Protein AF-0000000066604609 (afdb_homodimer)

Solvent-accessible surface area (backbone atoms only — not comparable to full-atom values): 9312 Å² total; per-residue (Å²): 93,55,49,68,61,53,50,63,72,42,39,16,85,84,82,66,43,71,56,59,78,70,21,29,33,44,95,87,42,55,60,36,40,45,66,58,51,51,49,45,27,70,74,65,76,46,46,50,42,90,87,80,57,51,78,48,91,67,56,79,87,71,41,47,57,42,49,65,59,41,53,51,52,54,57,49,64,77,98,90,53,51,68,61,53,48,63,72,44,38,15,84,83,82,66,42,73,55,58,78,71,19,29,33,45,98,87,43,54,59,37,40,47,67,58,51,52,49,45,28,72,76,64,78,48,49,50,42,91,85,79,56,51,78,47,92,65,55,78,88,71,41,46,56,42,50,64,59,41,52,51,53,54,55,50,64,76,97

Structure (mmCIF, N/CA/C/O backbone):
data_AF-0000000066604609-model_v1
#
loop_
_entity.id
_entity.type
_entity.pdbx_description
1 polymer 'SH3 domain containing ring finger 1'
#
loop_
_atom_site.group_PDB
_atom_site.id
_atom_site.type_symbol
_atom_site.label_atom_id
_atom_site.label_alt_id
_atom_site.label_comp_id
_atom_site.label_asym_id
_atom_site.label_entity_id
_atom_site.label_seq_id
_atom_site.pdbx_PDB_ins_code
_atom_site.Cartn_x
_atom_site.Cartn_y
_atom_site.Cartn_z
_atom_site.occupancy
_atom_site.B_iso_or_equiv
_atom_site.auth_seq_id
_atom_site.auth_comp_id
_atom_site.auth_asym_id
_atom_site.auth_atom_id
_atom_site.pdbx_PDB_model_num
ATOM 1 N N . MET A 1 1 ? 2.051 -15.609 -13.914 1 67 1 MET A N 1
ATOM 2 C CA . MET A 1 1 ? 3.227 -15.055 -13.25 1 67 1 MET A CA 1
ATOM 3 C C . MET A 1 1 ? 3.852 -16.078 -12.305 1 67 1 MET A C 1
ATOM 5 O O . MET A 1 1 ? 3.148 -16.719 -11.516 1 67 1 MET A O 1
ATOM 9 N N . ASP A 1 2 ? 5.043 -16.406 -12.602 1 78.44 2 ASP A N 1
ATOM 10 C CA . ASP A 1 2 ? 5.613 -17.391 -11.68 1 78.44 2 ASP A CA 1
ATOM 11 C C . ASP A 1 2 ? 6.066 -16.719 -10.383 1 78.44 2 ASP A C 1
ATOM 13 O O . ASP A 1 2 ? 6.09 -15.5 -10.281 1 78.44 2 ASP A O 1
ATOM 17 N N . GLU A 1 3 ? 6.32 -17.5 -9.383 1 79.75 3 GLU A N 1
ATOM 18 C CA . GLU A 1 3 ? 6.648 -17.031 -8.031 1 79.75 3 GLU A CA 1
ATOM 19 C C . GLU A 1 3 ? 7.895 -16.156 -8.039 1 79.75 3 GLU A C 1
ATOM 21 O O . GLU A 1 3 ? 7.961 -15.156 -7.324 1 79.75 3 GLU A O 1
ATOM 26 N N . SER A 1 4 ? 8.867 -16.562 -8.82 1 83.19 4 SER A N 1
ATOM 27 C CA . SER A 1 4 ? 10.102 -15.789 -8.891 1 83.19 4 SER A CA 1
ATOM 28 C C . SER A 1 4 ? 9.836 -14.383 -9.422 1 83.19 4 SER A C 1
ATOM 30 O O . SER A 1 4 ? 10.391 -13.406 -8.914 1 83.19 4 SER A O 1
ATOM 32 N N . ALA A 1 5 ? 9.07 -14.289 -10.438 1 84.12 5 ALA A N 1
ATOM 33 C CA . ALA A 1 5 ? 8.727 -12.984 -11.008 1 84.12 5 ALA A CA 1
ATOM 34 C C . ALA A 1 5 ? 7.992 -12.117 -9.984 1 84.12 5 ALA A C 1
ATOM 36 O O . ALA A 1 5 ? 8.219 -10.906 -9.914 1 84.12 5 ALA A O 1
ATOM 37 N N . LEU A 1 6 ? 7.078 -12.719 -9.219 1 85.12 6 LEU A N 1
ATOM 38 C CA . LEU A 1 6 ? 6.359 -12.008 -8.172 1 85.12 6 LEU A CA 1
ATOM 39 C C . LEU A 1 6 ? 7.32 -11.477 -7.113 1 85.12 6 LEU A C 1
ATOM 41 O O . LEU A 1 6 ? 7.215 -10.32 -6.695 1 85.12 6 LEU A O 1
ATOM 45 N N . LEU A 1 7 ? 8.25 -12.281 -6.707 1 86.94 7 LEU A N 1
ATOM 46 C CA . LEU A 1 7 ? 9.211 -11.891 -5.688 1 86.94 7 LEU A CA 1
ATOM 47 C C . LEU A 1 7 ? 10.086 -10.742 -6.18 1 86.94 7 LEU A C 1
ATOM 49 O O . LEU A 1 7 ? 10.5 -9.891 -5.387 1 86.94 7 LEU A O 1
ATOM 53 N N . ASP A 1 8 ? 10.305 -10.703 -7.52 1 90.69 8 ASP A N 1
ATOM 54 C CA . ASP A 1 8 ? 11.086 -9.609 -8.086 1 90.69 8 ASP A CA 1
ATOM 55 C C . ASP A 1 8 ? 10.344 -8.281 -7.949 1 90.69 8 ASP A C 1
ATOM 57 O O . ASP A 1 8 ? 10.961 -7.227 -7.809 1 90.69 8 ASP A O 1
ATOM 61 N N . LEU A 1 9 ? 9.023 -8.359 -7.945 1 90.25 9 LEU A N 1
ATOM 62 C CA . LEU A 1 9 ? 8.203 -7.156 -7.82 1 90.25 9 LEU A CA 1
ATOM 63 C C . LEU A 1 9 ? 8.133 -6.699 -6.367 1 90.25 9 LEU A C 1
ATOM 65 O O . LEU A 1 9 ? 7.73 -5.566 -6.086 1 90.25 9 LEU A O 1
ATOM 69 N N . LEU A 1 10 ? 8.555 -7.57 -5.426 1 93.94 10 LEU A N 1
ATOM 70 C CA . LEU A 1 10 ? 8.484 -7.281 -3.996 1 93.94 10 LEU A CA 1
ATOM 71 C C . LEU A 1 10 ? 9.875 -7.062 -3.414 1 93.94 10 LEU A C 1
ATOM 73 O O . LEU A 1 10 ? 10.219 -7.637 -2.377 1 93.94 10 LEU A O 1
ATOM 77 N N . GLU A 1 11 ? 10.672 -6.301 -4.141 1 95.94 11 GLU A N 1
ATOM 78 C CA . GLU A 1 11 ? 12.008 -5.969 -3.674 1 95.94 11 GLU A CA 1
ATOM 79 C C . GLU A 1 11 ? 12.102 -4.508 -3.242 1 95.94 11 GLU A C 1
ATOM 81 O O . GLU A 1 11 ? 11.469 -3.637 -3.844 1 95.94 11 GLU A O 1
ATOM 86 N N . CYS A 1 12 ? 12.852 -4.262 -2.248 1 98.06 12 CYS A N 1
ATOM 87 C CA . CYS A 1 12 ? 13.164 -2.906 -1.812 1 98.06 12 CYS A CA 1
ATOM 88 C C . CYS A 1 12 ? 14.031 -2.189 -2.844 1 98.06 12 CYS A C 1
ATOM 90 O O . CYS A 1 12 ? 15.094 -2.688 -3.225 1 98.06 12 CYS A O 1
ATOM 92 N N . PRO A 1 13 ? 13.656 -0.978 -3.305 1 97 13 PRO A N 1
ATOM 93 C CA . PRO A 1 13 ? 14.445 -0.252 -4.309 1 97 13 PRO A CA 1
ATOM 94 C C . PRO A 1 13 ? 15.797 0.209 -3.773 1 97 13 PRO A C 1
ATOM 96 O O . PRO A 1 13 ? 16.688 0.567 -4.555 1 97 13 PRO A O 1
ATOM 99 N N . VAL A 1 14 ? 16.047 0.252 -2.537 1 97.88 14 VAL A N 1
ATOM 100 C CA . VAL A 1 14 ? 17.266 0.785 -1.942 1 97.88 14 VAL A CA 1
ATOM 101 C C . VAL A 1 14 ? 18.328 -0.31 -1.873 1 97.88 14 VAL A C 1
ATOM 103 O O . VAL A 1 14 ? 19.422 -0.146 -2.396 1 97.88 14 VAL A O 1
ATOM 106 N N . CYS A 1 15 ? 18.047 -1.425 -1.242 1 98.25 15 CYS A N 1
ATOM 107 C CA . CYS A 1 15 ? 19.047 -2.467 -1.025 1 98.25 15 CYS A CA 1
ATOM 108 C C . CYS A 1 15 ? 18.875 -3.6 -2.031 1 98.25 15 CYS A C 1
ATOM 110 O O . CYS A 1 15 ? 19.719 -4.5 -2.104 1 98.25 15 CYS A O 1
ATOM 112 N N . LEU A 1 16 ? 17.797 -3.709 -2.736 1 96.81 16 LEU A N 1
ATOM 113 C CA . LEU A 1 16 ? 17.453 -4.68 -3.775 1 96.81 16 LEU A CA 1
ATOM 114 C C . LEU A 1 16 ? 17.219 -6.062 -3.174 1 96.81 16 LEU A C 1
ATOM 116 O O . LEU A 1 16 ? 17.359 -7.074 -3.865 1 96.81 16 LEU A O 1
ATOM 120 N N . GLU A 1 17 ? 16.938 -6.066 -1.877 1 97.25 17 GLU A N 1
ATOM 121 C CA . GLU A 1 17 ? 16.562 -7.312 -1.21 1 97.25 17 GLU A CA 1
ATOM 122 C C . GLU A 1 17 ? 15.055 -7.453 -1.118 1 97.25 17 GLU A C 1
ATOM 124 O O . GLU A 1 17 ? 14.32 -6.465 -1.235 1 97.25 17 GLU A O 1
ATOM 129 N N . ARG A 1 18 ? 14.602 -8.711 -0.939 1 94.62 18 ARG A N 1
ATOM 130 C CA . ARG A 1 18 ? 13.172 -8.977 -0.799 1 94.62 18 ARG A CA 1
ATOM 131 C C . ARG A 1 18 ? 12.609 -8.289 0.44 1 94.62 18 ARG A C 1
ATOM 133 O O . ARG A 1 18 ? 13.188 -8.375 1.522 1 94.62 18 ARG A O 1
ATOM 140 N N . LEU A 1 19 ? 11.492 -7.609 0.194 1 97.25 19 LEU A N 1
ATOM 141 C CA . LEU A 1 19 ? 10.797 -6.996 1.322 1 97.25 19 LEU A CA 1
ATOM 142 C C . LEU A 1 19 ? 10.227 -8.062 2.25 1 97.25 19 LEU A C 1
ATOM 144 O O . LEU A 1 19 ? 9.859 -9.148 1.803 1 97.25 19 LEU A O 1
ATOM 148 N N . ASP A 1 20 ? 10.227 -7.727 3.52 1 96.25 20 ASP A N 1
ATOM 149 C CA . ASP A 1 20 ? 9.578 -8.617 4.48 1 96.25 20 ASP A CA 1
ATOM 150 C C . ASP A 1 20 ? 8.445 -7.898 5.219 1 96.25 20 ASP A C 1
ATOM 152 O O . ASP A 1 20 ? 8.078 -6.781 4.855 1 96.25 20 ASP A O 1
ATOM 156 N N . ALA A 1 21 ? 7.875 -8.523 6.281 1 95.81 21 ALA A N 1
ATOM 157 C CA . ALA A 1 21 ? 6.684 -8.023 6.961 1 95.81 21 ALA A CA 1
ATOM 158 C C . ALA A 1 21 ? 6.984 -6.746 7.73 1 95.81 21 ALA A C 1
ATOM 160 O O . ALA A 1 21 ? 6.07 -6.027 8.141 1 95.81 21 ALA A O 1
ATOM 161 N N . SER A 1 22 ? 8.227 -6.422 7.934 1 97.25 22 SER A N 1
ATOM 162 C CA . SER A 1 22 ? 8.578 -5.227 8.695 1 97.25 22 SER A CA 1
ATOM 163 C C . SER A 1 22 ? 8.68 -4.004 7.793 1 97.25 22 SER A C 1
ATOM 165 O O . SER A 1 22 ? 8.859 -2.881 8.273 1 97.25 22 SER A O 1
ATOM 167 N N . ALA A 1 23 ? 8.57 -4.191 6.48 1 98 23 ALA A N 1
ATOM 168 C CA . ALA A 1 23 ? 8.664 -3.082 5.535 1 98 23 ALA A CA 1
ATOM 169 C C . ALA A 1 23 ? 7.617 -2.012 5.848 1 98 23 ALA A C 1
ATOM 171 O O . ALA A 1 23 ? 6.566 -2.309 6.414 1 98 23 ALA A O 1
ATOM 172 N N . LYS A 1 24 ? 8.008 -0.755 5.531 1 98.44 24 LYS A N 1
ATOM 173 C CA . LYS A 1 24 ? 7.141 0.386 5.816 1 98.44 24 LYS A CA 1
ATOM 174 C C . LYS A 1 24 ? 6.727 1.094 4.527 1 98.44 24 LYS A C 1
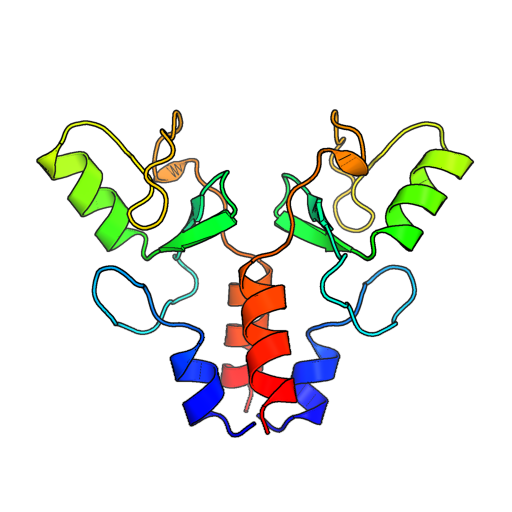ATOM 176 O O . LYS A 1 24 ? 7.488 1.134 3.561 1 98.44 24 LYS A O 1
ATOM 181 N N . VAL A 1 25 ? 5.508 1.614 4.551 1 98.19 25 VAL A N 1
ATOM 182 C CA . VAL A 1 25 ? 5.004 2.373 3.412 1 98.19 25 VAL A CA 1
ATOM 183 C C . VAL A 1 25 ? 5 3.863 3.742 1 98.19 25 VAL A C 1
ATOM 185 O O . VAL A 1 25 ? 4.609 4.262 4.84 1 98.19 25 VAL A O 1
ATOM 188 N N . LEU A 1 26 ? 5.461 4.625 2.781 1 97.94 26 LEU A N 1
ATOM 189 C CA . LEU A 1 26 ? 5.496 6.074 2.922 1 97.94 26 LEU A CA 1
ATOM 190 C C . LEU A 1 26 ? 4.18 6.695 2.459 1 97.94 26 LEU A C 1
ATOM 192 O O . LEU A 1 26 ? 3.371 6.031 1.809 1 97.94 26 LEU A O 1
ATOM 196 N N . PRO A 1 27 ? 3.945 7.969 2.838 1 95.56 27 PRO A N 1
ATOM 197 C CA . PRO A 1 27 ? 2.707 8.633 2.414 1 95.56 27 PRO A CA 1
ATOM 198 C C . PRO A 1 27 ? 2.551 8.672 0.896 1 95.56 27 PRO A C 1
ATOM 200 O O . PRO A 1 27 ? 1.428 8.672 0.387 1 95.56 27 PRO A O 1
ATOM 203 N N . CYS A 1 28 ? 3.623 8.656 0.205 1 96.56 28 CYS A N 1
ATOM 204 C CA . CYS A 1 28 ? 3.598 8.664 -1.253 1 96.56 28 CYS A CA 1
ATOM 205 C C . CYS A 1 28 ? 3.289 7.27 -1.797 1 96.56 28 CYS A C 1
ATOM 207 O O . CYS A 1 28 ? 3.201 7.082 -3.012 1 96.56 28 CYS A O 1
ATOM 209 N N . GLN A 1 29 ? 3.217 6.305 -0.964 1 97.56 29 GLN A N 1
ATOM 210 C CA . GLN A 1 29 ? 2.787 4.938 -1.229 1 97.56 29 GLN A CA 1
ATOM 211 C C . GLN A 1 29 ? 3.949 4.082 -1.731 1 97.56 29 GLN A C 1
ATOM 213 O O . GLN A 1 29 ? 3.773 2.898 -2.025 1 97.56 29 GLN A O 1
ATOM 218 N N . HIS A 1 30 ? 5.207 4.551 -1.681 1 97.5 30 HIS A N 1
ATOM 219 C CA . HIS A 1 30 ? 6.363 3.695 -1.925 1 97.5 30 HIS A CA 1
ATOM 220 C C . HIS A 1 30 ? 6.758 2.93 -0.667 1 97.5 30 HIS A C 1
ATOM 222 O O . HIS A 1 30 ? 6.723 3.479 0.436 1 97.5 30 HIS A O 1
ATOM 228 N N . THR A 1 31 ? 7.191 1.694 -0.888 1 97.88 31 THR A N 1
ATOM 229 C CA . THR A 1 31 ? 7.5 0.807 0.229 1 97.88 31 THR A CA 1
ATOM 230 C C . THR A 1 31 ? 8.984 0.453 0.243 1 97.88 31 THR A C 1
ATOM 232 O O . THR A 1 31 ? 9.57 0.161 -0.803 1 97.88 31 THR A O 1
ATOM 235 N N . PHE A 1 32 ? 9.555 0.471 1.46 1 98.38 32 PHE A N 1
ATOM 236 C CA . PHE A 1 32 ? 10.969 0.172 1.657 1 98.38 32 PHE A CA 1
ATOM 237 C C . PHE A 1 32 ? 11.18 -0.643 2.93 1 98.38 32 PHE A C 1
ATOM 239 O O . PHE A 1 32 ? 10.328 -0.643 3.818 1 98.38 32 PHE A O 1
ATOM 246 N N . CYS A 1 33 ? 12.32 -1.267 2.996 1 98.31 33 CYS A N 1
ATOM 247 C CA . CYS A 1 33 ? 12.719 -1.918 4.234 1 98.31 33 CYS A CA 1
ATOM 248 C C . CYS A 1 33 ? 12.812 -0.911 5.375 1 98.31 33 CYS A C 1
ATOM 250 O O . CYS A 1 33 ? 13.312 0.203 5.188 1 98.31 33 CYS A O 1
ATOM 252 N N . LYS A 1 34 ? 12.414 -1.452 6.473 1 98.25 34 LYS A N 1
ATOM 253 C CA . LYS A 1 34 ? 12.57 -0.608 7.652 1 98.25 34 LYS A CA 1
ATOM 254 C C . LYS A 1 34 ? 14.031 -0.242 7.871 1 98.25 34 LYS A C 1
ATOM 256 O O . LYS A 1 34 ? 14.359 0.917 8.148 1 98.25 34 LYS A O 1
ATOM 261 N N . ARG A 1 35 ? 14.898 -1.163 7.715 1 97.94 35 ARG A N 1
ATOM 262 C CA . ARG A 1 35 ? 16.328 -0.95 7.91 1 97.94 35 ARG A CA 1
ATOM 263 C C . ARG A 1 35 ? 16.859 0.116 6.957 1 97.94 35 ARG A C 1
ATOM 265 O O . ARG A 1 35 ? 17.641 0.98 7.359 1 97.94 35 ARG A O 1
ATOM 272 N N . CYS A 1 36 ? 16.469 0.054 5.742 1 98.44 36 CYS A N 1
ATOM 273 C CA . CYS A 1 36 ? 16.922 1.024 4.758 1 98.44 36 CYS A CA 1
ATOM 274 C C . CYS A 1 36 ? 16.469 2.432 5.125 1 98.44 36 CYS A C 1
ATOM 276 O O . CYS A 1 36 ? 17.25 3.385 5.035 1 98.44 36 CYS A O 1
ATOM 278 N N . LEU A 1 37 ? 15.227 2.537 5.539 1 98.44 37 LEU A N 1
ATOM 279 C CA . LEU A 1 37 ? 14.711 3.84 5.945 1 98.44 37 LEU A CA 1
ATOM 280 C C . LEU A 1 37 ? 15.477 4.383 7.145 1 98.44 37 LEU A C 1
ATOM 282 O O . LEU A 1 37 ? 15.82 5.566 7.184 1 98.44 37 LEU A O 1
ATOM 286 N N . LEU A 1 38 ? 15.68 3.523 8.078 1 98.12 38 LEU A N 1
ATOM 287 C CA . LEU A 1 38 ? 16.438 3.939 9.25 1 98.12 38 LEU A CA 1
ATOM 288 C C . LEU A 1 38 ? 17.844 4.391 8.859 1 98.12 38 LEU A C 1
ATOM 290 O O . LEU A 1 38 ? 18.359 5.359 9.414 1 98.12 38 LEU A O 1
ATOM 294 N N . GLY A 1 39 ? 18.422 3.668 7.938 1 97.69 39 GLY A N 1
ATOM 295 C CA . GLY A 1 39 ? 19.719 4.078 7.434 1 97.69 39 GLY A CA 1
ATOM 296 C C . GLY A 1 39 ? 19.703 5.465 6.812 1 97.69 39 GLY A C 1
ATOM 297 O O . GLY A 1 39 ? 20.625 6.262 7.051 1 97.69 39 GLY A O 1
ATOM 298 N N . ILE A 1 40 ? 18.75 5.734 6.047 1 97 40 ILE A N 1
ATOM 299 C CA . ILE A 1 40 ? 18.594 7.012 5.355 1 97 40 ILE A CA 1
ATOM 300 C C . ILE A 1 40 ? 18.453 8.141 6.379 1 97 40 ILE A C 1
ATOM 302 O O . ILE A 1 40 ? 19.109 9.172 6.277 1 97 40 ILE A O 1
ATOM 306 N N . VAL A 1 41 ? 17.594 7.941 7.316 1 96.81 41 VAL A N 1
ATOM 307 C CA . VAL A 1 41 ? 17.391 8.945 8.359 1 96.81 41 VAL A CA 1
ATOM 308 C C . VAL A 1 41 ? 18.688 9.156 9.133 1 96.81 41 VAL A C 1
ATOM 310 O O . VAL A 1 41 ? 19.031 10.297 9.469 1 96.81 41 VAL A O 1
ATOM 313 N N . GLY A 1 42 ? 19.328 8.102 9.445 1 96.38 42 GLY A N 1
ATOM 314 C CA . GLY A 1 42 ? 20.578 8.195 10.188 1 96.38 42 GLY A CA 1
ATOM 315 C C . GLY A 1 42 ? 21.641 8.992 9.461 1 96.38 42 GLY A C 1
ATOM 316 O O . GLY A 1 42 ? 22.438 9.695 10.094 1 96.38 42 GLY A O 1
ATOM 317 N N . SER A 1 43 ? 21.672 8.961 8.133 1 94.88 43 SER A N 1
ATOM 318 C CA . SER A 1 43 ? 22.703 9.609 7.332 1 94.88 43 SER A CA 1
ATOM 319 C C . SER A 1 43 ? 22.359 11.062 7.047 1 94.88 43 SER A C 1
ATOM 321 O O . SER A 1 43 ? 23.234 11.922 6.988 1 94.88 43 SER A O 1
ATOM 323 N N . ARG A 1 44 ? 21.078 11.484 6.934 1 92.94 44 ARG A N 1
ATOM 324 C CA . ARG A 1 44 ? 20.672 12.781 6.418 1 92.94 44 ARG A CA 1
ATOM 325 C C . ARG A 1 44 ? 19.906 13.57 7.473 1 92.94 44 ARG A C 1
ATOM 327 O O . ARG A 1 44 ? 19.641 14.766 7.289 1 92.94 44 ARG A O 1
ATOM 334 N N . ASN A 1 45 ? 19.5 12.953 8.492 1 93.12 45 ASN A N 1
ATOM 335 C CA . ASN A 1 45 ? 18.703 13.57 9.547 1 93.12 45 ASN A CA 1
ATOM 336 C C . ASN A 1 45 ? 17.344 14.023 9.016 1 93.12 45 ASN A C 1
ATOM 338 O O . ASN A 1 45 ? 16.828 15.055 9.445 1 93.12 45 ASN A O 1
ATOM 342 N N . GLU A 1 46 ? 16.984 13.523 7.973 1 95.62 46 GLU A N 1
ATOM 343 C CA . GLU A 1 46 ? 15.656 13.688 7.379 1 95.62 46 GLU A CA 1
ATOM 344 C C . GLU A 1 46 ? 15.266 12.469 6.555 1 95.62 46 GLU A C 1
ATOM 346 O O . GLU A 1 46 ? 16.125 11.688 6.141 1 95.62 46 GLU A O 1
ATOM 351 N N . LEU A 1 47 ? 13.953 12.328 6.484 1 97.19 47 LEU A N 1
ATOM 352 C CA . LEU A 1 47 ? 13.469 11.211 5.68 1 97.19 47 LEU A CA 1
ATOM 353 C C . LEU A 1 47 ? 12.758 11.719 4.426 1 97.19 47 LEU A C 1
ATOM 355 O O . LEU A 1 47 ? 11.719 12.383 4.523 1 97.19 47 LEU A O 1
ATOM 359 N N . ARG A 1 48 ? 13.336 11.383 3.322 1 97.56 48 ARG A N 1
ATOM 360 C CA . ARG A 1 48 ? 12.695 11.562 2.025 1 97.56 48 ARG A CA 1
ATOM 361 C C . ARG A 1 48 ? 12.562 10.234 1.288 1 97.56 48 ARG A C 1
ATOM 363 O O . ARG A 1 48 ? 13.438 9.375 1.389 1 97.56 48 ARG A O 1
ATOM 370 N N . CYS A 1 49 ? 11.461 10.117 0.612 1 98.38 49 CYS A N 1
ATOM 371 C CA . CYS A 1 49 ? 11.297 8.906 -0.177 1 98.38 49 CYS A CA 1
ATOM 372 C C . CYS A 1 49 ? 12.469 8.719 -1.137 1 98.38 49 CYS A C 1
ATOM 374 O O . CYS A 1 49 ? 12.773 9.602 -1.936 1 98.38 49 CYS A O 1
ATOM 376 N N . PRO A 1 50 ? 13.047 7.566 -1.165 1 97.25 50 PRO A N 1
ATOM 377 C CA . PRO A 1 50 ? 14.188 7.316 -2.053 1 97.25 50 PRO A CA 1
ATOM 378 C C . PRO A 1 50 ? 13.805 7.379 -3.531 1 97.25 50 PRO A C 1
ATOM 380 O O . PRO A 1 50 ? 14.656 7.652 -4.379 1 97.25 50 PRO A O 1
ATOM 383 N N . GLU A 1 51 ? 12.539 7.188 -3.863 1 96.69 51 GLU A N 1
ATOM 384 C CA . GLU A 1 51 ? 12.117 7.086 -5.258 1 96.69 51 GLU A CA 1
ATOM 385 C C . GLU A 1 51 ? 11.594 8.422 -5.777 1 96.69 51 GLU A C 1
ATOM 387 O O . GLU A 1 51 ? 11.961 8.852 -6.871 1 96.69 51 GLU A O 1
ATOM 392 N N . CYS A 1 52 ? 10.797 9.125 -4.984 1 97.25 52 CYS A N 1
ATOM 393 C CA . CYS A 1 52 ? 10.156 10.32 -5.508 1 97.25 52 CYS A CA 1
ATOM 394 C C . CYS A 1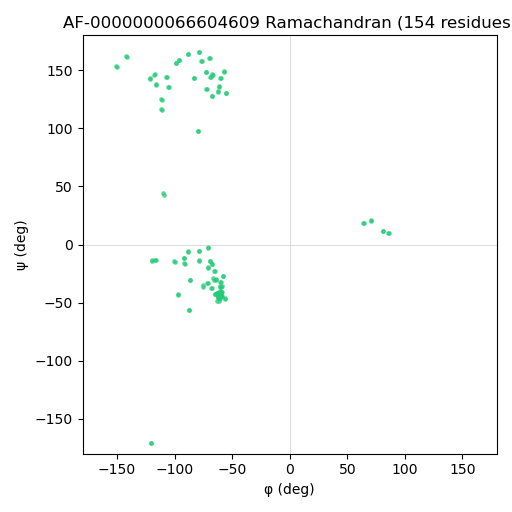 52 ? 10.617 11.562 -4.75 1 97.25 52 CYS A C 1
ATOM 396 O O . CYS A 1 52 ? 10.25 12.68 -5.105 1 97.25 52 CYS A O 1
ATOM 398 N N . ARG A 1 53 ? 11.227 11.414 -3.684 1 96.81 53 ARG A N 1
ATOM 399 C CA . ARG A 1 53 ? 11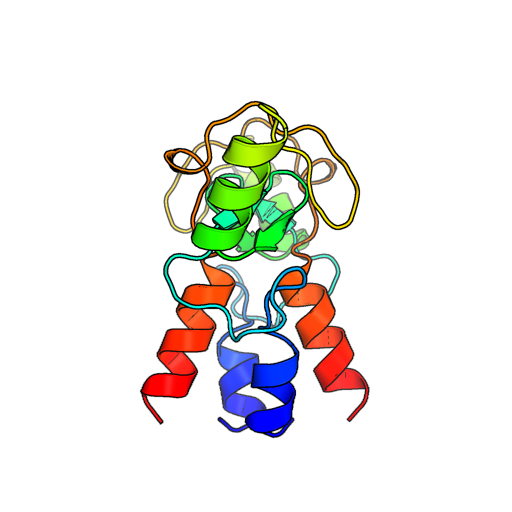.906 12.445 -2.914 1 96.81 53 ARG A CA 1
ATOM 400 C C . ARG A 1 53 ? 10.922 13.234 -2.062 1 96.81 53 ARG A C 1
ATOM 402 O O . ARG A 1 53 ? 11.289 14.234 -1.441 1 96.81 53 ARG A O 1
ATOM 409 N N . THR A 1 54 ? 9.688 12.766 -1.935 1 96.75 54 THR A N 1
ATOM 410 C CA . THR A 1 54 ? 8.719 13.422 -1.063 1 96.75 54 THR A CA 1
ATOM 411 C C . THR A 1 54 ? 9.203 13.406 0.386 1 96.75 54 THR A C 1
ATOM 413 O O . THR A 1 54 ? 9.688 12.383 0.872 1 96.75 54 THR A O 1
ATOM 416 N N . LEU A 1 55 ? 9.023 14.562 1.009 1 97.94 55 LEU A N 1
ATOM 417 C CA . LEU A 1 55 ? 9.391 14.68 2.416 1 97.94 55 LEU A CA 1
ATOM 418 C C . LEU A 1 55 ? 8.398 13.93 3.299 1 97.94 55 LEU A C 1
ATOM 420 O O . LEU A 1 55 ? 7.184 14.039 3.104 1 97.94 55 LEU A O 1
ATOM 424 N N . VAL A 1 56 ? 8.969 13.195 4.203 1 97.31 56 VAL A N 1
ATOM 425 C CA . VAL A 1 56 ? 8.156 12.453 5.16 1 97.31 56 VAL A CA 1
ATOM 426 C C . VAL A 1 56 ? 8.328 13.047 6.559 1 97.31 56 VAL A C 1
ATOM 428 O O . VAL A 1 56 ? 9.438 13.07 7.094 1 97.31 56 VAL A O 1
ATOM 431 N N . GLY A 1 57 ? 7.219 13.391 7.109 1 95.75 57 GLY A N 1
ATOM 432 C CA . GLY A 1 57 ? 7.277 14.109 8.375 1 95.75 57 GLY A CA 1
ATOM 433 C C . GLY A 1 57 ? 7.219 13.195 9.586 1 95.75 57 GLY A C 1
ATOM 434 O O . GLY A 1 57 ? 7.449 13.641 10.711 1 95.75 57 GLY A O 1
ATOM 435 N N . SER A 1 58 ? 6.914 11.992 9.43 1 95.75 58 SER A N 1
ATOM 436 C CA . SER A 1 58 ? 6.816 11.055 10.539 1 95.75 58 SER A CA 1
ATOM 437 C C . SER A 1 58 ? 8.086 10.219 10.672 1 95.75 58 SER A C 1
ATOM 439 O O . SER A 1 58 ? 8.875 10.125 9.727 1 95.75 58 SER A O 1
ATOM 441 N N . GLY A 1 59 ? 8.289 9.719 11.938 1 96.62 59 GLY A N 1
ATOM 442 C CA . GLY A 1 59 ? 9.375 8.773 12.117 1 96.62 5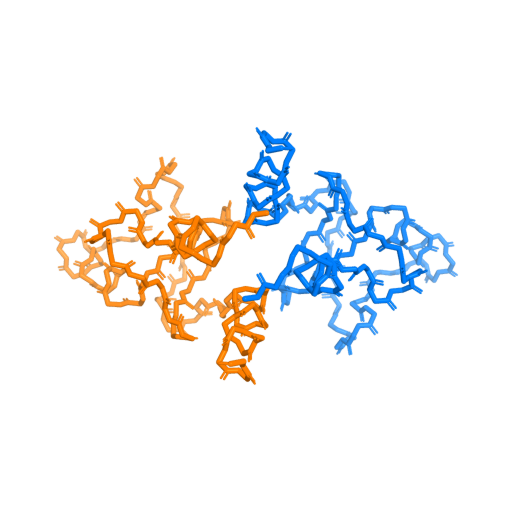9 GLY A CA 1
ATOM 443 C C . GLY A 1 59 ? 9.109 7.43 11.461 1 96.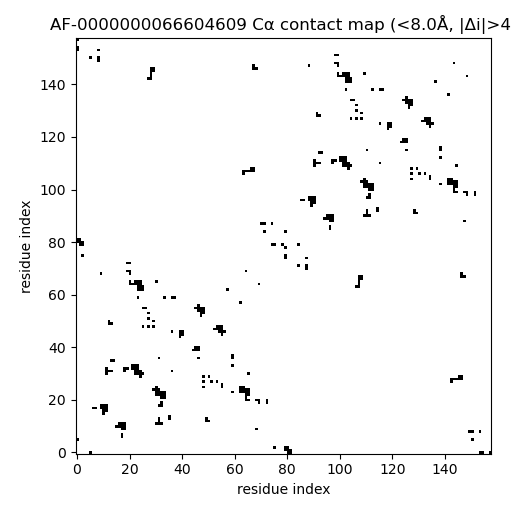62 59 GLY A C 1
ATOM 444 O O . GLY A 1 59 ? 7.953 7.074 11.211 1 96.62 59 GLY A O 1
ATOM 445 N N . VAL A 1 60 ? 10.219 6.691 11.242 1 97.81 60 VAL A N 1
ATOM 446 C CA . VAL A 1 60 ? 10.125 5.391 10.586 1 97.81 60 VAL A CA 1
ATOM 447 C C . VAL A 1 60 ? 9.219 4.469 11.398 1 97.81 60 VAL A C 1
ATOM 449 O O . VAL A 1 60 ? 8.414 3.729 10.828 1 97.81 60 VAL A O 1
ATOM 452 N N . GLU A 1 61 ? 9.273 4.586 12.734 1 96.69 61 GLU A N 1
ATOM 453 C CA . GLU A 1 61 ? 8.508 3.707 13.617 1 96.69 61 GLU A CA 1
ATOM 454 C C . GLU A 1 61 ? 7.02 4.023 13.547 1 96.69 61 GLU A C 1
ATOM 456 O O . GLU A 1 61 ? 6.184 3.191 13.914 1 96.69 61 GLU A O 1
ATOM 461 N N . GLU A 1 62 ? 6.695 5.141 13.102 1 97.38 62 GLU A N 1
ATOM 462 C CA . GLU A 1 62 ? 5.305 5.578 13.039 1 97.38 62 GLU A CA 1
ATOM 463 C C . GLU A 1 62 ? 4.672 5.23 11.695 1 97.38 62 GLU A C 1
ATOM 465 O O . GLU A 1 62 ? 3.451 5.281 11.547 1 97.38 62 GLU A O 1
ATOM 470 N N . LEU A 1 63 ? 5.5 4.922 10.758 1 97.75 63 LEU A N 1
ATOM 471 C CA . LEU 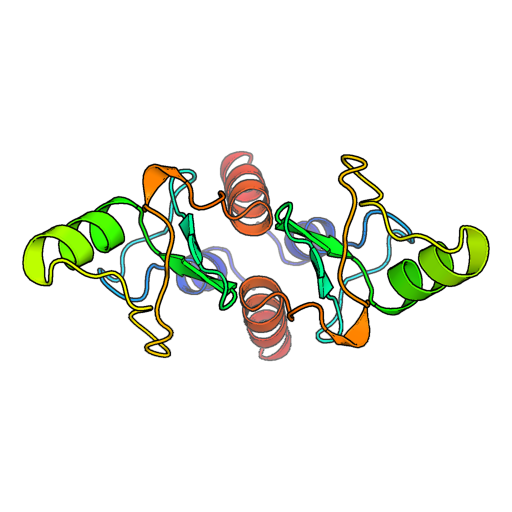A 1 63 ? 4.996 4.59 9.43 1 97.75 63 LEU A CA 1
ATOM 472 C C . LEU A 1 63 ? 4.254 3.258 9.445 1 97.75 63 LEU A C 1
ATOM 474 O O . LEU A 1 63 ? 4.656 2.326 10.148 1 97.75 63 LEU A O 1
ATOM 478 N N . PRO A 1 64 ? 3.221 3.146 8.672 1 97.12 64 PRO A N 1
ATOM 479 C CA . PRO A 1 64 ? 2.432 1.914 8.664 1 97.12 64 PRO A CA 1
ATOM 480 C C . PRO A 1 64 ? 3.104 0.785 7.887 1 97.12 64 PRO A C 1
ATOM 482 O O . PRO A 1 64 ? 3.951 1.041 7.027 1 97.12 64 PRO A O 1
ATOM 485 N N . SER A 1 65 ? 2.668 -0.418 8.25 1 97.06 65 SER A N 1
ATOM 486 C CA . SER A 1 65 ? 3.014 -1.576 7.43 1 97.06 65 SER A CA 1
ATOM 487 C C . SER A 1 65 ? 2.238 -1.578 6.117 1 97.06 65 SER A C 1
ATOM 489 O O . SER A 1 65 ? 1.117 -1.069 6.051 1 97.06 65 SER A O 1
ATOM 491 N N . ASN A 1 66 ? 2.861 -2.111 5.062 1 96 66 ASN A N 1
ATOM 492 C CA . ASN A 1 66 ? 2.156 -2.318 3.803 1 96 66 ASN A CA 1
ATOM 493 C C . ASN A 1 66 ? 1.289 -3.574 3.846 1 96 66 ASN A C 1
ATOM 495 O O . ASN A 1 66 ? 1.772 -4.676 3.584 1 96 66 ASN A O 1
ATOM 499 N N . ILE A 1 67 ? 0.052 -3.428 4.094 1 95.19 67 ILE A N 1
ATOM 500 C CA . ILE A 1 67 ? -0.868 -4.531 4.352 1 95.19 67 ILE A CA 1
ATOM 501 C C . ILE A 1 67 ? -0.934 -5.441 3.127 1 95.19 67 ILE A C 1
ATOM 503 O O . ILE A 1 67 ? -1.036 -6.664 3.258 1 95.19 67 ILE A O 1
ATOM 507 N N . LEU A 1 68 ? -0.984 -4.883 1.946 1 94.06 68 LEU A N 1
ATOM 508 C CA . LEU A 1 68 ? -1.014 -5.691 0.733 1 94.06 68 LEU A CA 1
ATOM 509 C C . LEU A 1 68 ? 0.237 -6.559 0.627 1 94.06 68 LEU A C 1
ATOM 511 O O . LEU A 1 68 ? 0.151 -7.742 0.293 1 94.06 68 LEU A O 1
ATOM 515 N N . LEU A 1 69 ? 1.417 -5.953 0.875 1 94.81 69 LEU A N 1
ATOM 516 C CA . LEU A 1 69 ? 2.67 -6.699 0.897 1 94.81 69 LEU A CA 1
ATOM 517 C C . LEU A 1 69 ? 2.598 -7.852 1.894 1 94.81 69 LEU A C 1
ATOM 519 O O . LEU A 1 69 ? 2.932 -8.992 1.559 1 94.81 69 LEU A O 1
ATOM 523 N N . VAL A 1 70 ? 2.098 -7.605 3.104 1 95.31 70 VAL A N 1
ATOM 524 C CA . VAL A 1 70 ? 2.041 -8.602 4.168 1 95.31 70 VAL A CA 1
ATOM 525 C C . VAL A 1 70 ? 1.125 -9.75 3.748 1 95.31 70 VAL A C 1
ATOM 527 O O . VAL A 1 70 ? 1.456 -10.922 3.949 1 95.31 70 VAL A O 1
ATOM 530 N N . ARG A 1 71 ? 0.028 -9.422 3.168 1 91.81 71 ARG A N 1
ATOM 531 C CA . ARG A 1 71 ? -0.911 -10.438 2.701 1 91.81 71 ARG A CA 1
ATOM 532 C C . ARG A 1 71 ? -0.281 -11.312 1.625 1 91.81 71 ARG A C 1
ATOM 534 O O . ARG A 1 71 ? -0.46 -12.539 1.626 1 91.81 71 ARG A O 1
ATOM 541 N N . LEU A 1 72 ? 0.423 -10.633 0.684 1 91.69 72 LEU A N 1
ATOM 542 C CA . LEU A 1 72 ? 1.073 -11.375 -0.393 1 91.69 72 LEU A CA 1
ATOM 543 C C . LEU A 1 72 ? 2.143 -12.312 0.157 1 91.69 72 LEU A C 1
ATOM 545 O O . LEU A 1 72 ? 2.232 -13.469 -0.254 1 91.69 72 LEU A O 1
ATOM 549 N N . LEU A 1 73 ? 2.875 -11.82 1.091 1 91.5 73 LEU A N 1
ATOM 550 C CA . LEU A 1 73 ? 3.928 -12.625 1.696 1 91.5 73 LEU A CA 1
ATOM 551 C C . LEU A 1 73 ? 3.336 -13.82 2.439 1 91.5 73 LEU A C 1
ATOM 553 O O . LEU A 1 73 ? 3.869 -14.93 2.359 1 91.5 73 LEU A O 1
ATOM 557 N N . ASP A 1 74 ? 2.264 -13.594 3.162 1 90.75 74 ASP A N 1
ATOM 558 C CA . ASP A 1 74 ? 1.581 -14.68 3.855 1 90.75 74 ASP A CA 1
ATOM 559 C C . ASP A 1 74 ? 1.074 -15.734 2.869 1 90.75 74 ASP A C 1
ATOM 561 O O . ASP A 1 74 ? 1.122 -16.938 3.15 1 90.75 74 ASP A O 1
ATOM 565 N N . GLY A 1 75 ? 0.634 -15.297 1.719 1 84.06 75 GLY A N 1
ATOM 566 C CA . GLY A 1 75 ? 0.143 -16.203 0.692 1 84.06 75 GLY A CA 1
ATOM 567 C C . GLY A 1 75 ? 1.243 -17.016 0.039 1 84.06 75 GLY A C 1
ATOM 568 O O . GLY A 1 75 ? 1.033 -18.172 -0.322 1 84.06 75 GLY A O 1
ATOM 569 N N . ILE A 1 76 ? 2.334 -16.5 -0.093 1 82.25 76 ILE A N 1
ATOM 570 C CA . ILE A 1 76 ? 3.477 -17.188 -0.693 1 82.25 76 ILE A CA 1
ATOM 571 C C . ILE A 1 76 ? 4.055 -18.188 0.296 1 82.25 76 ILE A C 1
ATOM 573 O O . ILE A 1 76 ? 4.527 -19.25 -0.101 1 82.25 76 ILE A O 1
ATOM 577 N N . LYS A 1 77 ? 4.035 -17.859 1.598 1 79.06 77 LYS A N 1
ATOM 578 C CA . LYS A 1 77 ? 4.566 -18.75 2.621 1 79.06 77 LYS A CA 1
ATOM 579 C C . LYS A 1 77 ? 3.701 -20 2.758 1 79.06 77 LYS A C 1
ATOM 581 O O . LYS A 1 77 ? 4.207 -21.094 3.051 1 79.06 77 LYS A O 1
ATOM 586 N N . GLN A 1 78 ? 2.529 -19.875 2.652 1 69.38 78 GLN A N 1
ATOM 587 C CA . GLN A 1 78 ? 1.603 -20.984 2.838 1 69.38 78 GLN A CA 1
ATOM 588 C C . GLN A 1 78 ? 1.696 -21.984 1.686 1 69.38 78 GLN A C 1
ATOM 590 O O . GLN A 1 78 ? 1.162 -23.094 1.769 1 69.38 78 GLN A O 1
ATOM 595 N N . ARG A 1 79 ? 2.52 -21.656 0.74 1 59.31 79 ARG A N 1
ATOM 596 C CA . ARG A 1 79 ? 2.623 -22.625 -0.345 1 59.31 79 ARG A CA 1
ATOM 597 C C . ARG A 1 79 ? 3.982 -23.312 -0.333 1 59.31 79 ARG A C 1
ATOM 599 O O . ARG A 1 79 ? 4.98 -22.734 0.087 1 59.31 79 ARG A O 1
ATOM 606 N N . MET B 1 1 ? 3.213 -19.797 -6.035 1 67.94 1 MET B N 1
ATOM 607 C CA . MET B 1 1 ? 1.871 -19.219 -6.07 1 67.94 1 MET B CA 1
ATOM 608 C C . MET B 1 1 ? 1.375 -19.094 -7.508 1 67.94 1 MET B C 1
ATOM 610 O O . MET B 1 1 ? 2.098 -18.609 -8.383 1 67.94 1 MET B O 1
ATOM 614 N N . ASP B 1 2 ? 0.332 -19.766 -7.762 1 78.69 2 ASP B N 1
ATOM 615 C CA . ASP B 1 2 ? -0.122 -19.609 -9.141 1 78.69 2 ASP B CA 1
ATOM 616 C C . ASP B 1 2 ? -0.866 -18.297 -9.336 1 78.69 2 ASP B C 1
ATOM 618 O O . ASP B 1 2 ? -1.171 -17.594 -8.367 1 78.69 2 ASP B O 1
ATOM 622 N N . GLU B 1 3 ? -1.062 -17.906 -10.555 1 79.88 3 GLU B N 1
ATOM 623 C CA . GLU B 1 3 ? -1.646 -16.625 -10.93 1 79.88 3 GLU B CA 1
ATOM 624 C C . GLU B 1 3 ? -3.045 -16.469 -10.336 1 79.88 3 GLU B C 1
ATOM 626 O O . GLU B 1 3 ? -3.416 -15.375 -9.898 1 79.88 3 GLU B O 1
ATOM 631 N N . SER B 1 4 ? -3.811 -17.547 -10.375 1 83.25 4 SER B N 1
ATOM 632 C CA . SER B 1 4 ? -5.164 -17.469 -9.836 1 83.25 4 SER B CA 1
ATOM 633 C C . SER B 1 4 ? -5.145 -17.156 -8.344 1 83.25 4 SER B C 1
ATOM 635 O O . SER B 1 4 ? -5.957 -16.359 -7.863 1 83.25 4 SER B O 1
ATOM 637 N N . ALA B 1 5 ? -4.297 -17.766 -7.641 1 84.38 5 ALA B N 1
ATOM 638 C CA . ALA B 1 5 ? -4.176 -17.516 -6.207 1 84.38 5 ALA B CA 1
ATOM 639 C C . ALA B 1 5 ? -3.783 -16.062 -5.945 1 84.38 5 ALA B C 1
ATOM 641 O O . ALA B 1 5 ? -4.273 -15.438 -5.004 1 84.38 5 ALA B O 1
ATOM 642 N N . LEU B 1 6 ? -2.861 -15.523 -6.742 1 85.19 6 LEU B N 1
ATOM 643 C CA . LEU B 1 6 ? -2.447 -14.125 -6.629 1 85.19 6 LEU B CA 1
ATOM 644 C C . LEU B 1 6 ? -3.627 -13.188 -6.867 1 85.19 6 LEU B C 1
ATOM 646 O O . LEU B 1 6 ? -3.828 -12.234 -6.113 1 85.19 6 LEU B O 1
ATOM 650 N N . LEU B 1 7 ? -4.402 -13.469 -7.867 1 86.94 7 LEU B N 1
ATOM 651 C CA . LEU B 1 7 ? -5.551 -12.633 -8.203 1 86.94 7 LEU B CA 1
ATOM 652 C C . LEU B 1 7 ? -6.582 -12.656 -7.078 1 86.94 7 LEU B C 1
ATOM 654 O O . LEU B 1 7 ? -7.262 -11.656 -6.836 1 86.94 7 LEU B O 1
ATOM 658 N N . ASP B 1 8 ? -6.641 -13.797 -6.367 1 90.69 8 ASP B N 1
ATOM 659 C CA . ASP B 1 8 ? -7.555 -13.891 -5.234 1 90.69 8 ASP B CA 1
ATOM 660 C C . ASP B 1 8 ? -7.141 -12.938 -4.113 1 90.69 8 ASP B C 1
ATOM 662 O O . ASP B 1 8 ? -7.988 -12.422 -3.383 1 90.69 8 ASP B O 1
ATOM 666 N N . LEU B 1 9 ? -5.859 -12.695 -4.008 1 90.19 9 LEU B N 1
ATOM 667 C CA . LEU B 1 9 ? -5.34 -11.805 -2.979 1 90.19 9 LEU B CA 1
ATOM 668 C C . LEU B 1 9 ? -5.539 -10.344 -3.369 1 90.19 9 LEU B C 1
ATOM 670 O O . LEU B 1 9 ? -5.434 -9.453 -2.525 1 90.19 9 LEU B O 1
ATOM 674 N N . LEU B 1 10 ? -5.867 -10.086 -4.648 1 93.94 10 LEU B N 1
ATOM 675 C CA . LEU B 1 10 ? -6.027 -8.734 -5.164 1 93.94 10 LEU B CA 1
ATOM 676 C C . LEU B 1 10 ? -7.496 -8.438 -5.461 1 93.94 10 LEU B C 1
ATOM 678 O O . LEU B 1 10 ? -7.824 -7.914 -6.531 1 93.94 10 LEU B O 1
ATOM 682 N N . GLU B 1 11 ? -8.336 -8.859 -4.555 1 95.94 11 GLU B N 1
ATOM 683 C CA . GLU B 1 11 ? -9.766 -8.594 -4.688 1 95.94 11 GLU B CA 1
ATOM 684 C C . GLU B 1 11 ? -10.219 -7.516 -3.705 1 95.94 11 GLU B C 1
ATOM 686 O O . GLU B 1 11 ? -9.727 -7.453 -2.574 1 95.94 11 GLU B O 1
ATOM 691 N N . CYS B 1 12 ? -11.117 -6.723 -4.121 1 98.06 12 CYS B N 1
ATOM 692 C CA . CYS B 1 12 ? -11.766 -5.746 -3.256 1 98.06 12 CYS B CA 1
ATOM 693 C C . CYS B 1 12 ? -12.633 -6.438 -2.209 1 98.06 12 CYS B C 1
ATOM 695 O O . CYS B 1 12 ? -13.508 -7.238 -2.551 1 98.06 12 CYS B O 1
ATOM 697 N N . PRO B 1 13 ? -12.477 -6.125 -0.9 1 96.94 13 PRO B N 1
ATOM 698 C CA . PRO B 1 13 ? -13.273 -6.766 0.148 1 96.94 13 PRO B CA 1
ATOM 699 C C . PRO B 1 13 ? -14.75 -6.387 0.083 1 96.94 13 PRO B C 1
ATOM 701 O O . PRO B 1 13 ? -15.594 -7.055 0.691 1 96.94 13 PRO B O 1
ATOM 704 N N . VAL B 1 14 ? -15.141 -5.383 -0.582 1 97.88 14 VAL B N 1
ATOM 705 C CA . VAL B 1 14 ? -16.516 -4.887 -0.601 1 97.88 14 VAL B CA 1
ATOM 706 C C . VAL B 1 14 ? -17.312 -5.605 -1.688 1 97.88 14 VAL B C 1
ATOM 708 O O . VAL B 1 14 ? -18.344 -6.211 -1.41 1 97.88 14 VAL B O 1
ATOM 711 N N . CYS B 1 15 ? -16.875 -5.559 -2.922 1 98.25 15 CYS B N 1
ATOM 712 C CA . CYS B 1 15 ? -17.641 -6.109 -4.035 1 98.25 15 CYS B CA 1
ATOM 713 C C . CYS B 1 15 ? -17.125 -7.488 -4.422 1 98.25 15 CYS B C 1
ATOM 715 O O . CYS B 1 15 ? -17.734 -8.18 -5.242 1 98.25 15 CYS B O 1
ATOM 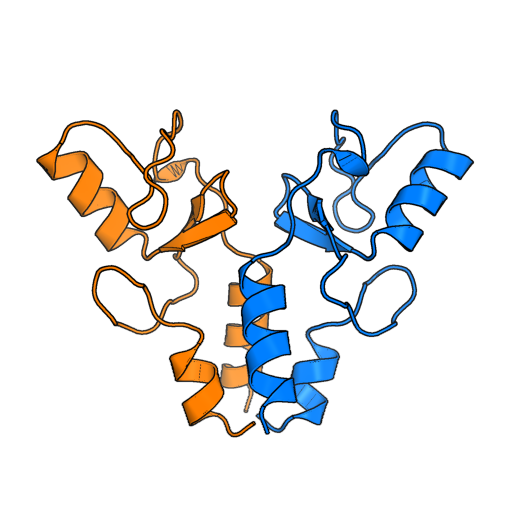717 N N . LEU B 1 16 ? -15.961 -7.906 -3.992 1 96.81 16 LEU B N 1
ATOM 718 C CA . LEU B 1 16 ? -15.312 -9.195 -4.211 1 96.81 16 LEU B CA 1
ATOM 719 C C . LEU B 1 16 ? -14.859 -9.336 -5.66 1 96.81 16 LEU B C 1
ATOM 721 O O . LEU B 1 16 ? -14.68 -10.453 -6.152 1 96.81 16 LEU B O 1
ATOM 725 N N . GLU B 1 17 ? -14.734 -8.195 -6.34 1 97.25 17 GLU B N 1
ATOM 726 C CA . GLU B 1 17 ? -14.18 -8.18 -7.688 1 97.25 17 GLU B CA 1
ATOM 727 C C . GLU B 1 17 ? -12.688 -7.848 -7.664 1 97.25 17 GLU B C 1
ATOM 729 O O . GLU B 1 17 ? -12.188 -7.293 -6.684 1 97.25 17 GLU B O 1
ATOM 734 N N . ARG B 1 18 ? -12.008 -8.234 -8.75 1 94.44 18 ARG B N 1
ATOM 735 C CA . ARG B 1 18 ? -10.586 -7.938 -8.867 1 94.44 18 ARG B CA 1
ATOM 736 C C . ARG B 1 18 ? -10.336 -6.43 -8.883 1 94.44 18 ARG B C 1
ATOM 738 O O . ARG B 1 18 ? -11.016 -5.691 -9.602 1 94.44 18 ARG B O 1
ATOM 745 N N . LEU B 1 19 ? -9.375 -6.047 -8.055 1 97.19 19 LEU B N 1
ATOM 746 C CA . LEU B 1 19 ? -8.977 -4.645 -8.055 1 97.19 19 LEU B CA 1
ATOM 747 C C . LEU B 1 19 ? -8.297 -4.27 -9.367 1 97.19 19 LEU B C 1
ATOM 749 O O . LEU B 1 19 ? -7.652 -5.109 -10 1 97.19 19 LEU B O 1
ATOM 753 N N . ASP B 1 20 ? -8.508 -3.045 -9.758 1 96.19 20 ASP B N 1
ATOM 754 C CA . ASP B 1 20 ? -7.805 -2.543 -10.93 1 96.19 20 ASP B CA 1
ATOM 755 C C . ASP B 1 20 ? -6.957 -1.323 -10.578 1 96.19 20 ASP B C 1
ATOM 757 O O . ASP B 1 20 ? -6.797 -0.988 -9.406 1 96.19 20 ASP B O 1
ATOM 761 N N . ALA B 1 21 ? -6.395 -0.618 -11.594 1 95.81 21 ALA B N 1
ATOM 762 C CA . ALA B 1 21 ? -5.426 0.456 -11.383 1 95.81 21 ALA B CA 1
ATOM 763 C C . ALA B 1 21 ? -6.086 1.678 -10.75 1 95.81 21 ALA B C 1
ATOM 765 O O . ALA B 1 21 ? -5.398 2.574 -10.258 1 95.81 21 ALA B O 1
ATOM 766 N N . SER B 1 22 ? -7.387 1.746 -10.742 1 97.19 22 SER B N 1
ATOM 767 C CA . SER B 1 22 ? -8.07 2.908 -10.188 1 97.19 22 SER B CA 1
ATOM 768 C C . SER B 1 22 ? -8.328 2.742 -8.695 1 97.19 22 SER B C 1
ATOM 770 O O . SER B 1 22 ? -8.797 3.666 -8.031 1 97.19 22 SER B O 1
ATOM 772 N N . ALA B 1 23 ? -8.023 1.586 -8.141 1 98 23 ALA B N 1
ATOM 773 C CA . ALA B 1 23 ? -8.234 1.327 -6.715 1 98 23 ALA B CA 1
ATOM 774 C C . ALA B 1 23 ? -7.5 2.354 -5.855 1 98 23 ALA B C 1
ATOM 776 O O . ALA B 1 23 ? -6.488 2.916 -6.277 1 98 23 ALA B O 1
ATOM 777 N N . LYS B 1 24 ? -8.102 2.623 -4.691 1 98.44 24 LYS B N 1
ATOM 778 C CA . LYS B 1 24 ? -7.559 3.623 -3.779 1 98.44 24 LYS B CA 1
ATOM 779 C C . LYS B 1 24 ? -7.152 2.992 -2.449 1 98.44 24 LYS B C 1
ATOM 781 O O . LYS B 1 24 ? -7.781 2.033 -1.996 1 98.44 24 LYS B O 1
ATOM 786 N N . VAL B 1 25 ? -6.094 3.537 -1.87 1 98.12 25 VAL B N 1
ATOM 787 C CA . VAL B 1 25 ? -5.633 3.076 -0.564 1 98.12 25 VAL B CA 1
ATOM 788 C C . VAL B 1 25 ? -6.008 4.098 0.506 1 98.12 25 VAL B C 1
ATOM 790 O O . VAL B 1 25 ? -5.844 5.305 0.307 1 98.12 25 VAL B O 1
ATOM 793 N N . LEU B 1 26 ? -6.512 3.568 1.601 1 97.94 26 LEU B N 1
ATOM 794 C CA . LEU B 1 26 ? -6.883 4.406 2.736 1 97.94 26 LEU B CA 1
ATOM 795 C C . LEU B 1 26 ? -5.699 4.609 3.672 1 97.94 26 LEU B C 1
ATOM 797 O O . LEU B 1 26 ? -4.691 3.908 3.566 1 97.94 26 LEU B O 1
ATOM 801 N N . PRO B 1 27 ? -5.801 5.621 4.559 1 95.62 27 PRO B N 1
ATOM 802 C CA . PRO B 1 27 ? -4.703 5.863 5.496 1 95.62 27 PRO B CA 1
ATOM 803 C C . PRO B 1 27 ? -4.383 4.645 6.359 1 95.62 27 PRO B C 1
ATOM 805 O O . PRO B 1 27 ? -3.236 4.465 6.773 1 95.62 27 PRO B O 1
ATOM 808 N N . CYS B 1 28 ? -5.328 3.828 6.57 1 96.62 28 CYS B N 1
ATOM 809 C CA . CYS B 1 28 ? -5.133 2.613 7.355 1 96.62 28 CYS B CA 1
ATOM 810 C C . CYS B 1 28 ? -4.461 1.529 6.52 1 96.62 28 CYS B C 1
ATOM 812 O O . CYS B 1 28 ? -4.195 0.434 7.02 1 96.62 28 CYS B O 1
ATOM 814 N N . GLN B 1 29 ? -4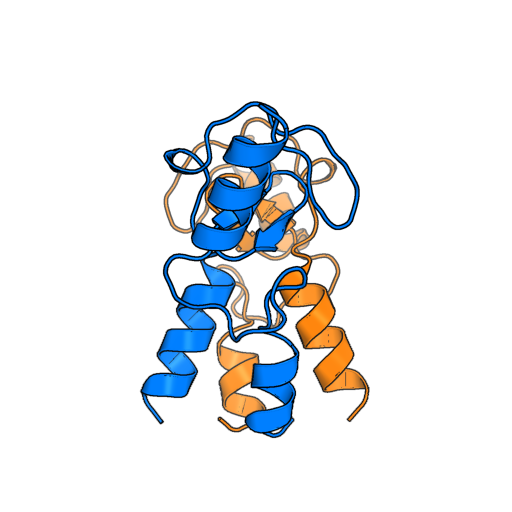.262 1.762 5.293 1 97.56 29 GLN B N 1
ATOM 815 C CA . GLN B 1 29 ? -3.51 0.949 4.34 1 97.56 29 GLN B CA 1
ATOM 816 C C . GLN B 1 29 ? -4.387 -0.146 3.74 1 97.56 29 GLN B C 1
ATOM 818 O O . GLN B 1 29 ? -3.922 -0.938 2.918 1 97.56 29 GLN B O 1
ATOM 823 N N . HIS B 1 30 ? -5.707 -0.151 3.945 1 97.5 30 HIS B N 1
ATOM 824 C CA . HIS B 1 30 ? -6.609 -1.033 3.213 1 97.5 30 HIS B CA 1
ATOM 825 C C . HIS B 1 30 ? -6.969 -0.448 1.852 1 97.5 30 HIS B C 1
ATOM 827 O O . HIS B 1 30 ? -7.184 0.76 1.727 1 97.5 30 HIS B O 1
ATOM 833 N N . THR B 1 31 ? -7.094 -1.346 0.877 1 97.88 31 THR B N 1
ATOM 834 C CA . THR B 1 31 ? -7.332 -0.923 -0.499 1 97.88 31 THR B CA 1
ATOM 835 C C . THR B 1 31 ? -8.695 -1.411 -0.987 1 97.88 31 THR B C 1
ATOM 837 O O . THR B 1 31 ? -9.07 -2.561 -0.745 1 97.88 31 THR B O 1
ATOM 840 N N . PHE B 1 32 ? -9.391 -0.511 -1.704 1 98.38 32 PHE B N 1
ATOM 841 C CA . PHE B 1 32 ? -10.719 -0.803 -2.236 1 98.38 32 PHE B CA 1
ATOM 842 C C . PHE B 1 32 ? -10.891 -0.19 -3.621 1 98.38 32 PHE B C 1
ATOM 844 O O . PHE B 1 32 ? -10.172 0.74 -3.988 1 98.38 32 PHE B O 1
ATOM 851 N N . CYS B 1 33 ? -11.867 -0.688 -4.32 1 98.31 33 CYS B N 1
ATOM 852 C CA . CYS B 1 33 ? -12.258 -0.063 -5.578 1 98.31 33 CYS B CA 1
ATOM 853 C C . CYS B 1 33 ? -12.711 1.377 -5.352 1 98.31 33 CYS B C 1
ATOM 855 O O . CYS B 1 33 ? -13.406 1.669 -4.383 1 98.31 33 CYS B O 1
ATOM 857 N N . LYS B 1 34 ? -12.328 2.098 -6.332 1 98.25 34 LYS B N 1
ATOM 858 C CA . LYS B 1 34 ? -12.812 3.475 -6.277 1 98.25 34 LYS B CA 1
ATOM 859 C C . LYS B 1 34 ? -14.336 3.521 -6.273 1 98.25 34 LYS B C 1
ATOM 861 O O . LYS B 1 34 ? -14.938 4.262 -5.492 1 98.25 34 LYS B O 1
ATOM 866 N N . ARG B 1 35 ? -14.953 2.752 -7.07 1 97.88 35 ARG B N 1
ATOM 867 C CA . ARG B 1 35 ? -16.406 2.713 -7.18 1 97.88 35 ARG B CA 1
ATOM 868 C C . ARG B 1 35 ? -17.047 2.33 -5.852 1 97.88 35 ARG B C 1
ATOM 870 O O . ARG B 1 35 ? -18.047 2.926 -5.441 1 97.88 35 ARG B O 1
ATOM 877 N N . CYS B 1 36 ? -16.516 1.363 -5.203 1 98.44 36 CYS B N 1
ATOM 878 C CA . CYS B 1 36 ? -17.062 0.925 -3.922 1 98.44 36 CYS B CA 1
ATOM 879 C C . CYS B 1 36 ? -16.969 2.035 -2.883 1 98.44 36 CYS B C 1
ATOM 881 O O . CYS B 1 36 ? -17.922 2.271 -2.135 1 98.44 36 CYS B O 1
ATOM 883 N N . LEU B 1 37 ? -15.836 2.709 -2.867 1 98.44 37 LEU B N 1
ATOM 884 C CA . LEU B 1 37 ? -15.664 3.812 -1.929 1 98.44 37 LEU B CA 1
ATOM 885 C C . LEU B 1 37 ? -16.672 4.922 -2.213 1 98.44 37 LEU B C 1
ATOM 887 O O . LEU B 1 37 ? -17.266 5.477 -1.288 1 98.44 37 LEU B O 1
ATOM 891 N N . LEU B 1 38 ? -16.781 5.227 -3.449 1 98.12 38 LEU B N 1
ATOM 892 C CA . LEU B 1 38 ? -17.75 6.254 -3.824 1 98.12 38 LEU B CA 1
ATOM 893 C C . LEU B 1 38 ? -19.156 5.848 -3.414 1 98.12 38 LEU B C 1
ATOM 895 O O . LEU B 1 38 ? -19.953 6.684 -2.961 1 98.12 38 LEU B O 1
ATOM 899 N N . GLY B 1 39 ? -19.469 4.59 -3.596 1 97.69 39 GLY B N 1
ATOM 900 C CA . GLY B 1 39 ? -20.75 4.094 -3.145 1 97.69 39 GLY B CA 1
ATOM 901 C C . GLY B 1 39 ? -20.984 4.273 -1.654 1 97.69 39 GLY B C 1
ATOM 902 O O . GLY B 1 39 ? -22.062 4.68 -1.226 1 97.69 39 GLY B O 1
ATOM 903 N N . ILE B 1 40 ? -20.016 3.979 -0.902 1 97 40 ILE B N 1
ATOM 904 C CA . ILE B 1 40 ? -20.078 4.074 0.553 1 97 40 ILE B CA 1
ATOM 905 C C . ILE B 1 40 ? -20.297 5.527 0.966 1 97 40 ILE B C 1
ATOM 907 O O . ILE B 1 40 ? -21.156 5.816 1.802 1 97 40 ILE B O 1
ATOM 911 N N . VAL B 1 41 ? -19.531 6.398 0.41 1 96.81 41 VAL B N 1
ATOM 912 C CA . VAL B 1 41 ? -19.672 7.82 0.718 1 96.81 41 VAL B CA 1
ATOM 913 C C . VAL B 1 41 ? -21.062 8.297 0.322 1 96.81 41 VAL B C 1
ATOM 915 O O . VAL B 1 41 ? -21.688 9.078 1.047 1 96.81 41 VAL B O 1
ATOM 918 N N . GLY B 1 42 ? -21.5 7.891 -0.82 1 96.38 42 GLY B N 1
ATOM 919 C CA . GLY B 1 42 ? -22.812 8.289 -1.296 1 96.38 42 GLY B CA 1
ATOM 920 C C . GLY B 1 42 ? -23.938 7.844 -0.379 1 96.38 42 GLY B C 1
ATOM 921 O O . GLY B 1 42 ? -24.938 8.555 -0.227 1 96.38 42 GLY B O 1
ATOM 922 N N . SER B 1 43 ? -23.812 6.715 0.297 1 94.88 43 SER B N 1
ATOM 923 C CA . SER B 1 43 ? -24.859 6.141 1.136 1 94.88 43 SER B CA 1
ATOM 924 C C . SER B 1 43 ? -24.797 6.707 2.551 1 94.88 43 SER B C 1
ATOM 926 O O . SER B 1 43 ? -25.844 6.902 3.189 1 94.88 43 SER B O 1
ATOM 928 N N . ARG B 1 44 ? -23.641 7.102 3.119 1 93.06 44 ARG B N 1
ATOM 929 C CA . ARG B 1 44 ? -23.469 7.406 4.535 1 93.06 44 ARG B CA 1
ATOM 930 C C . ARG B 1 44 ? -23.031 8.852 4.734 1 93.06 44 ARG B C 1
ATOM 932 O O . ARG B 1 44 ? -23.016 9.352 5.863 1 93.06 44 ARG B O 1
ATOM 939 N N . ASN B 1 45 ? -22.625 9.477 3.73 1 93.12 45 ASN B N 1
ATOM 940 C CA . ASN B 1 45 ? -22.109 10.836 3.791 1 93.12 45 ASN B CA 1
ATOM 941 C C . ASN B 1 45 ? -20.828 10.922 4.625 1 93.12 45 ASN B C 1
ATOM 943 O O . ASN B 1 45 ? -20.609 11.922 5.316 1 93.12 45 ASN B O 1
ATOM 947 N N . GLU B 1 46 ? -20.25 9.859 4.809 1 95.69 46 GLU B N 1
ATOM 948 C CA . GLU B 1 46 ? -18.938 9.734 5.434 1 95.69 46 GLU B CA 1
ATOM 949 C C . GLU B 1 46 ? -18.172 8.516 4.902 1 95.69 46 GLU B C 1
ATOM 951 O O . GLU B 1 46 ? -18.781 7.594 4.363 1 95.69 46 GLU B O 1
ATOM 956 N N . LEU B 1 47 ? -16.875 8.688 4.984 1 97.19 47 LEU B N 1
ATOM 957 C CA . LEU B 1 47 ? -16.047 7.562 4.547 1 97.19 47 LEU B CA 1
ATOM 958 C C . LEU B 1 47 ? -15.336 6.922 5.73 1 97.19 47 LEU B C 1
ATOM 960 O O . LEU B 1 47 ? -14.492 7.559 6.371 1 97.19 47 LEU B O 1
ATOM 964 N N . ARG B 1 48 ? -15.695 5.703 5.969 1 97.62 48 ARG B N 1
ATOM 965 C CA . ARG B 1 48 ? -14.961 4.844 6.895 1 97.62 48 ARG B CA 1
ATOM 966 C C . ARG B 1 48 ? -14.453 3.59 6.191 1 97.62 48 ARG B C 1
ATOM 968 O O . ARG B 1 48 ? -15.117 3.055 5.305 1 97.62 48 ARG B O 1
ATOM 975 N N . CYS B 1 49 ? -13.289 3.197 6.594 1 98.38 49 CYS B N 1
ATOM 976 C CA . CYS B 1 49 ? -12.758 1.965 6.016 1 98.38 49 CYS B CA 1
ATOM 977 C C . CYS B 1 49 ? -13.734 0.81 6.215 1 98.38 49 CYS B C 1
ATOM 979 O O . CYS B 1 49 ? -14.133 0.517 7.344 1 98.38 49 CYS B O 1
ATOM 981 N N . PRO B 1 50 ? -14.039 0.09 5.184 1 97.25 50 PRO B N 1
ATOM 982 C CA . PRO B 1 50 ? -14.977 -1.029 5.305 1 97.25 50 PRO B CA 1
ATOM 983 C C . PRO B 1 50 ? -14.445 -2.152 6.191 1 97.25 50 PRO B C 1
ATOM 985 O O . PRO B 1 50 ? -15.227 -2.916 6.762 1 97.25 50 PRO B O 1
ATOM 988 N N . GLU B 1 51 ? -13.141 -2.258 6.375 1 96.62 51 GLU B N 1
ATOM 989 C CA . GLU B 1 51 ? -12.547 -3.387 7.086 1 96.62 51 GLU B CA 1
ATOM 990 C C . GLU B 1 51 ? -12.273 -3.037 8.547 1 96.62 51 GLU B C 1
ATOM 992 O O . GLU B 1 51 ? -12.602 -3.811 9.445 1 96.62 51 GLU B O 1
ATOM 997 N N . CYS B 1 52 ? -11.734 -1.851 8.812 1 97.25 52 CYS B N 1
ATOM 998 C CA . CYS B 1 52 ? -11.328 -1.548 10.18 1 97.25 52 CYS B CA 1
ATOM 999 C C . CYS B 1 52 ? -12.141 -0.393 10.75 1 97.25 52 CYS B C 1
ATOM 1001 O O . CYS B 1 52 ? -11.992 -0.046 11.93 1 97.25 52 CYS B O 1
ATOM 1003 N N . ARG B 1 53 ? -12.82 0.295 9.992 1 96.81 53 ARG B N 1
ATOM 1004 C CA . ARG B 1 53 ? -13.805 1.306 10.359 1 96.81 53 ARG B CA 1
ATOM 1005 C C . ARG B 1 53 ? -13.133 2.631 10.695 1 96.81 53 ARG B C 1
ATOM 1007 O O . ARG B 1 53 ? -13.789 3.566 11.164 1 96.81 53 ARG B O 1
ATOM 1014 N N . THR B 1 54 ? -11.844 2.762 10.383 1 96.81 54 THR B N 1
ATOM 1015 C CA . THR B 1 54 ? -11.156 4.031 10.594 1 96.81 54 THR B CA 1
ATOM 1016 C C . THR B 1 54 ? -11.789 5.137 9.75 1 96.81 54 THR B C 1
ATOM 1018 O O . THR B 1 54 ? -12.094 4.926 8.57 1 96.81 54 THR B O 1
ATOM 1021 N N . LEU B 1 55 ? -11.961 6.273 10.406 1 97.94 55 LEU B N 1
ATOM 1022 C CA . LEU B 1 55 ? -12.508 7.43 9.711 1 97.94 55 LEU B CA 1
ATOM 1023 C C . LEU B 1 55 ? -11.484 8.016 8.742 1 97.94 55 LEU B C 1
ATOM 1025 O O . LEU B 1 55 ? -10.312 8.164 9.086 1 97.94 55 LEU B O 1
ATOM 1029 N N . VAL B 1 56 ? -11.977 8.289 7.57 1 97.38 56 VAL B N 1
ATOM 1030 C CA . VAL B 1 56 ? -11.133 8.898 6.543 1 97.38 56 VAL B CA 1
ATOM 1031 C C . VAL B 1 56 ? -11.602 10.32 6.266 1 97.38 56 VAL B C 1
ATOM 1033 O O . VAL B 1 56 ? -12.742 10.539 5.859 1 97.38 56 VAL B O 1
ATOM 1036 N N . GLY B 1 57 ? -10.672 11.195 6.402 1 95.75 57 GLY B N 1
ATOM 1037 C CA . GLY B 1 57 ? -11.039 12.602 6.324 1 95.75 57 GLY B CA 1
ATOM 1038 C C . GLY B 1 57 ? -10.922 13.172 4.922 1 95.75 57 GLY B C 1
ATOM 1039 O O . GLY B 1 57 ? -11.367 14.289 4.664 1 95.75 57 GLY B O 1
ATOM 1040 N N . SER B 1 58 ? -10.344 12.516 4.031 1 95.75 58 SER B N 1
ATOM 1041 C CA . SER B 1 58 ? -10.172 13 2.662 1 95.75 58 SER B CA 1
ATOM 1042 C C . SER B 1 58 ? -11.227 12.414 1.732 1 95.75 58 SER B C 1
ATOM 1044 O O . SER B 1 58 ? -11.867 11.406 2.061 1 95.75 58 SER B O 1
ATOM 1046 N N . GLY B 1 59 ? -11.461 13.18 0.613 1 96.69 59 GLY B N 1
ATOM 1047 C CA . GLY B 1 59 ? -12.32 12.617 -0.416 1 96.69 59 GLY B CA 1
ATOM 1048 C C . GLY B 1 59 ? -11.688 11.453 -1.147 1 96.69 59 GLY B C 1
ATOM 1049 O O . GLY B 1 59 ? -10.461 11.312 -1.164 1 96.69 59 GLY B O 1
ATOM 1050 N N . VAL B 1 60 ? -12.57 10.664 -1.794 1 97.88 60 VAL B N 1
ATOM 1051 C CA . VAL B 1 60 ? -12.109 9.477 -2.516 1 97.88 60 VAL B CA 1
ATOM 1052 C C . VAL B 1 60 ? -11.117 9.883 -3.604 1 97.88 60 VAL B C 1
ATOM 1054 O O . VAL B 1 60 ? -10.109 9.211 -3.812 1 97.88 60 VAL B O 1
ATOM 1057 N N . GLU B 1 61 ? -11.359 11.047 -4.234 1 96.69 61 GLU B N 1
ATOM 1058 C CA . GLU B 1 61 ? -10.523 11.508 -5.344 1 96.69 61 GLU B CA 1
ATOM 1059 C C . GLU B 1 61 ? -9.141 11.93 -4.852 1 96.69 61 GLU B C 1
ATOM 1061 O O . GLU B 1 61 ? -8.188 11.984 -5.637 1 96.69 61 GLU B O 1
ATOM 1066 N N . GLU B 1 62 ? -9.023 12.203 -3.643 1 97.31 62 GLU B N 1
ATOM 1067 C CA . GLU B 1 62 ? -7.766 12.672 -3.068 1 97.31 62 GLU B CA 1
ATOM 1068 C C . GLU B 1 62 ? -6.922 11.508 -2.564 1 97.31 62 GLU B C 1
ATOM 1070 O O . GLU B 1 62 ? -5.73 11.664 -2.293 1 97.31 62 GLU B O 1
ATOM 1075 N N . LEU B 1 63 ? -7.543 10.383 -2.406 1 97.69 63 LEU B N 1
ATOM 1076 C CA . LEU B 1 63 ? -6.828 9.211 -1.913 1 97.69 63 LEU B CA 1
ATOM 1077 C C . LEU B 1 63 ? -5.82 8.719 -2.943 1 97.69 63 LEU B C 1
ATOM 1079 O O . LEU B 1 63 ? -6.09 8.75 -4.148 1 97.69 63 LEU B O 1
ATOM 1083 N N . PRO B 1 64 ? -4.703 8.242 -2.49 1 97.06 64 PRO B N 1
ATOM 1084 C CA . PRO B 1 64 ? -3.666 7.789 -3.422 1 97.06 64 PRO B CA 1
ATOM 1085 C C . PRO B 1 64 ? -3.98 6.43 -4.043 1 97.06 64 PRO B C 1
ATOM 1087 O O . PRO B 1 64 ? -4.754 5.652 -3.479 1 97.06 64 PRO B O 1
ATOM 1090 N N . SER B 1 65 ? -3.336 6.227 -5.195 1 96.94 65 SER B N 1
ATOM 1091 C CA . SER B 1 65 ? -3.326 4.891 -5.781 1 96.94 65 SER B CA 1
ATOM 1092 C C . SER B 1 65 ? -2.424 3.947 -4.996 1 96.94 65 SER B C 1
ATOM 1094 O O . SER B 1 65 ? -1.443 4.383 -4.387 1 96.94 65 SER B O 1
ATOM 1096 N N . ASN B 1 66 ? -2.789 2.664 -4.977 1 95.88 66 ASN B N 1
ATOM 1097 C CA . ASN B 1 66 ? -1.914 1.647 -4.402 1 95.88 66 ASN B CA 1
ATOM 1098 C C . ASN B 1 66 ? -0.808 1.244 -5.375 1 95.88 66 ASN B C 1
ATOM 1100 O O . ASN B 1 66 ? -1.006 0.371 -6.219 1 95.88 66 ASN B O 1
ATOM 1104 N N . ILE B 1 67 ? 0.335 1.801 -5.23 1 95.19 67 ILE B N 1
ATOM 1105 C CA . ILE B 1 67 ? 1.433 1.661 -6.18 1 95.19 67 ILE B CA 1
ATOM 1106 C C . ILE B 1 67 ? 1.842 0.194 -6.285 1 95.19 67 ILE B C 1
ATOM 1108 O O . ILE B 1 67 ? 2.189 -0.284 -7.367 1 95.19 67 ILE B O 1
ATOM 1112 N N . LEU B 1 68 ? 1.905 -0.501 -5.176 1 94 68 LEU B N 1
ATOM 1113 C CA . LEU B 1 68 ? 2.258 -1.917 -5.203 1 94 68 LEU B CA 1
ATOM 1114 C C . LEU B 1 68 ? 1.249 -2.711 -6.027 1 94 68 LEU B C 1
ATOM 1116 O O . LEU B 1 68 ? 1.633 -3.564 -6.832 1 94 68 LEU B O 1
ATOM 1120 N N . LEU B 1 69 ? -0.049 -2.453 -5.805 1 94.75 69 LEU B N 1
ATOM 1121 C CA . LEU B 1 69 ? -1.101 -3.082 -6.598 1 94.75 69 LEU B CA 1
ATOM 1122 C C . LEU B 1 69 ? -0.897 -2.807 -8.086 1 94.75 69 LEU B C 1
ATOM 1124 O O . LEU B 1 69 ? -0.939 -3.729 -8.898 1 94.75 69 LEU B O 1
ATOM 1128 N N . VAL B 1 70 ? -0.624 -1.568 -8.461 1 95.31 70 VAL B N 1
ATOM 1129 C CA . VAL B 1 70 ? -0.473 -1.164 -9.852 1 95.31 70 VAL B CA 1
ATOM 1130 C C . VAL B 1 70 ? 0.715 -1.894 -10.477 1 95.31 70 VAL B C 1
ATOM 1132 O O . VAL B 1 70 ? 0.625 -2.389 -11.602 1 95.31 70 VAL B O 1
ATOM 1135 N N . ARG B 1 71 ? 1.772 -1.982 -9.758 1 91.81 71 ARG B N 1
ATOM 1136 C CA . ARG B 1 71 ? 2.959 -2.68 -10.242 1 91.81 71 ARG B CA 1
ATOM 1137 C C . ARG B 1 71 ? 2.668 -4.156 -10.484 1 91.81 71 ARG B C 1
ATOM 1139 O O . ARG B 1 71 ? 3.111 -4.73 -11.484 1 91.81 71 ARG B O 1
ATOM 1146 N N . LEU B 1 72 ? 1.949 -4.758 -9.508 1 91.75 72 LEU B N 1
ATOM 1147 C CA . LEU B 1 72 ? 1.61 -6.168 -9.625 1 91.75 72 LEU B CA 1
ATOM 1148 C C . LEU B 1 72 ? 0.711 -6.41 -10.836 1 91.75 72 LEU B C 1
ATOM 1150 O O . LEU B 1 72 ? 0.928 -7.355 -11.602 1 91.75 72 LEU B O 1
ATOM 1154 N N . LEU B 1 73 ? -0.213 -5.535 -11 1 91.5 73 LEU B N 1
ATOM 1155 C CA . LEU B 1 73 ? -1.13 -5.66 -12.133 1 91.5 73 LEU B CA 1
ATOM 1156 C C . LEU B 1 73 ? -0.388 -5.508 -13.453 1 91.5 73 LEU B C 1
ATOM 1158 O O . LEU B 1 73 ? -0.652 -6.246 -14.406 1 91.5 73 LEU B O 1
ATOM 1162 N N . ASP B 1 74 ? 0.511 -4.562 -13.523 1 90.81 74 ASP B N 1
ATOM 1163 C CA . ASP B 1 74 ? 1.326 -4.383 -14.719 1 90.81 74 ASP B CA 1
ATOM 1164 C C . ASP B 1 74 ? 2.164 -5.625 -15.008 1 90.81 74 ASP B C 1
ATOM 1166 O O . ASP B 1 74 ? 2.346 -6 -16.172 1 90.81 74 ASP B O 1
ATOM 1170 N N . GLY B 1 75 ? 2.621 -6.273 -13.977 1 84 75 GLY B N 1
ATOM 1171 C CA . GLY B 1 75 ? 3.416 -7.484 -14.125 1 84 75 GLY B CA 1
ATOM 1172 C C . GLY B 1 75 ? 2.604 -8.68 -14.586 1 84 75 GLY B C 1
ATOM 1173 O O . GLY B 1 75 ? 3.105 -9.523 -15.328 1 84 75 GLY B O 1
ATOM 1174 N N . ILE B 1 76 ? 1.46 -8.766 -14.219 1 82.12 76 ILE B N 1
ATOM 1175 C CA . ILE B 1 76 ? 0.571 -9.859 -14.602 1 82.12 76 ILE B CA 1
ATOM 1176 C C . ILE B 1 76 ? 0.113 -9.664 -16.047 1 82.12 76 ILE B C 1
ATOM 1178 O O . ILE B 1 76 ? -0.064 -10.641 -16.781 1 82.12 76 ILE B O 1
ATOM 1182 N N . LYS B 1 77 ? -0.112 -8.414 -16.469 1 78.88 77 LYS B N 1
ATOM 1183 C CA . LYS B 1 77 ? -0.549 -8.125 -17.828 1 78.88 77 LYS B CA 1
ATOM 1184 C C . LYS B 1 77 ? 0.549 -8.445 -18.844 1 78.88 77 LYS B C 1
ATOM 1186 O O . LYS B 1 77 ? 0.264 -8.867 -19.969 1 78.88 77 LYS B O 1
ATOM 1191 N N . GLN B 1 78 ? 1.664 -8.203 -18.531 1 69.19 78 GLN B N 1
ATOM 1192 C CA . GLN B 1 78 ? 2.783 -8.398 -19.453 1 69.19 78 GLN B CA 1
ATOM 1193 C C . GLN B 1 78 ? 3.059 -9.883 -19.672 1 69.19 78 GLN B C 1
ATOM 1195 O O . GLN B 1 78 ? 3.807 -10.25 -20.578 1 69.19 78 GLN B O 1
ATOM 1200 N N . ARG B 1 79 ? 2.316 -10.695 -19 1 59.25 79 ARG B N 1
ATOM 1201 C CA . ARG B 1 79 ? 2.568 -12.109 -19.25 1 59.25 79 ARG B CA 1
ATOM 1202 C C . ARG B 1 79 ? 1.402 -12.758 -20 1 59.25 79 ARG B C 1
ATOM 1204 O O . ARG B 1 79 ? 0.254 -12.336 -19.844 1 59.25 79 ARG B O 1
#

InterPro domains:
  IPR001841 Zinc finger, RING-type [PF13923] (11-52)
  IPR001841 Zinc finger, RING-type [PS50089] (12-53)
  IPR001841 Zinc finger, RING-type [SM00184] (12-52)
  IPR013083 Zinc finger, RING/FYVE/PHD-type [G3DSA:3.30.40.10] (1-79)
  IPR017907 Zinc finger, RING-type, conserved site [PS00518] (28-37)
  IPR047153 TRIM45/56/19-like [PTHR25462] (8-76)

Sequence (158 aa):
MDESALLDLLECPVCLERLDASAKVLPCQHTFCKRCLLGIVGSRNELRCPECRTLVGSGVEELPSNILLVRLLDGIKQRMDESALLDLLECPVCLERLDASAKVLPCQHTFCKRCLLGIVGSRNELRCPECRTLVGSGVEELPSNILLVRLLDGIKQR

pLDDT: mean 93.57, std 7.46, range [59.25, 98.44]

Secondary structure (DSSP, 8-state):
--HHHHHHHTB-TTT-PBP-TT-EE-TTS-EE-HHHHHHHHHHHSSEE-TTT--EE-S-GGGSPB-HHHHHHHHHHHT-/--HHHHHHHTB-TTT-PBP-TT-EE-TTS-EE-HHHHHHHHHHHSSEE-TTT--EE-S-GGGSPB-HHHHHHHHHHHT-

Organism: Homo sapiens (NCBI:txid9606)

Nearest PDB structures (foldseek):
  9dgg-assembly1_K  TM=7.448E-01  e=2.185E-04  Homo sapiens
  8grm-assembly1_M  TM=7.433E-01  e=2.869E-04  Homo sapiens
  9dde-assembly1_K  TM=7.460E-01  e=4.944E-04  Homo sapiens
  8pp7-assembly1_M  TM=7.377E-01  e=4.944E-04  Homo sapiens
  3htk-assembly1_C  TM=6.451E-01  e=2.737E-02  Saccharomyces cerevisiae

Radius of gyration: 15.98 Å; Cα contacts (8 Å, |Δi|>4): 227; chains: 2; bounding box: 48×37×33 Å

Foldseek 3Di:
DDPVVVQQVQAAPQPRHGDDQQWFAAPVGDIHHLVRQVVVCVVPVFGADPPPRDGGDDDSVPTDTDVVSHVVVVVVVVD/DDPVVVQQVQAAPQPRHGDDQQWFAAPVGDIHHLVVQVVVCVVPVFGADPPPRHGGDDDSVPTDTDVVSHVVVVVVVVD